Protein AF-A0A354P8D9-F1 (afdb_monomer)

Foldseek 3Di:
DDPVVVVVCVLQVVWPDVVQAWDWDQDPPPRDIDTGTDDSPDPPDCVNCVVVVVVVVVVVVVVDDPDDDDDDDDDDDPVCVPVVPPPPPDD

Secondary structure (DSSP, 8-state):
--HHHHHHHHHHTTTTSTTT-EEEEE-TTT--EEEEEPP---TT-HHHHHHHHHHHHHHHHTT--SS----------GGGTT-TTS-----

Nearest PDB structures (foldseek):
  3jw0-assembly2_D  TM=2.368E-01  e=2.996E+00  Homo sapiens
  4tma-assembly2_J  TM=2.370E-01  e=3.425E+00  Escherichia coli K-12

pLDDT: mean 81.96, std 13.95, range [42.97, 96.0]

Radius of gyration: 22.73 Å; Cα contacts (8 Å, |Δi|>4): 56; chains: 1; bounding box: 45×17×64 Å

Mean predicted aligned error: 11.21 Å

Structure (mmCIF, N/CA/C/O backbone):
data_AF-A0A354P8D9-F1
#
_entry.id   AF-A0A354P8D9-F1
#
loop_
_atom_site.group_PDB
_atom_site.id
_atom_site.type_symbol
_atom_site.label_atom_id
_atom_site.label_alt_id
_atom_site.label_comp_id
_atom_site.label_asym_id
_atom_site.label_entity_id
_atom_site.label_seq_id
_atom_site.pdbx_PDB_ins_code
_atom_site.Cartn_x
_atom_site.Cartn_y
_atom_site.Cartn_z
_atom_site.occupancy
_atom_site.B_iso_or_equiv
_atom_site.auth_seq_id
_atom_site.auth_comp_id
_atom_site.auth_asym_id
_atom_site.auth_atom_id
_atom_site.pdbx_PDB_model_num
ATOM 1 N N . MET A 1 1 ? 20.646 3.600 13.719 1.00 68.56 1 MET A N 1
ATOM 2 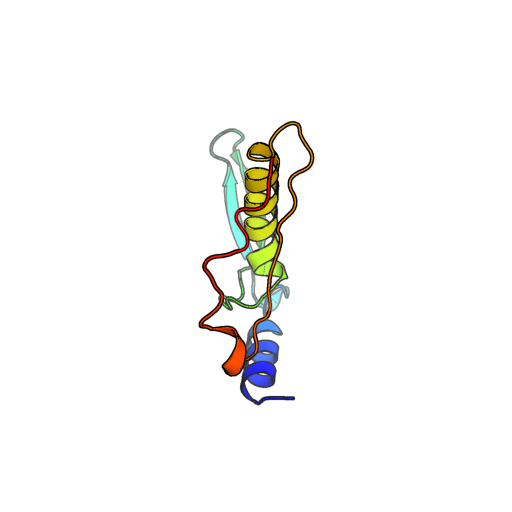C CA . MET A 1 1 ? 19.589 2.962 12.900 1.00 68.56 1 MET A CA 1
ATOM 3 C C . MET A 1 1 ? 19.832 1.456 12.875 1.00 68.56 1 MET A C 1
ATOM 5 O O . MET A 1 1 ? 20.973 1.083 12.624 1.00 68.56 1 MET A O 1
ATOM 9 N N . PRO A 1 2 ? 18.833 0.602 13.169 1.00 89.81 2 PRO A N 1
ATOM 10 C CA . PRO A 1 2 ? 18.989 -0.856 13.146 1.00 89.81 2 PRO A CA 1
ATOM 11 C C . PRO A 1 2 ? 19.409 -1.375 11.762 1.00 89.81 2 PRO A C 1
ATOM 13 O O . PRO A 1 2 ? 18.966 -0.847 10.739 1.00 89.81 2 PRO A O 1
ATOM 16 N N . LEU A 1 3 ? 20.219 -2.438 11.723 1.00 84.75 3 LEU A N 1
ATOM 17 C CA . LEU A 1 3 ? 20.749 -3.012 10.475 1.00 84.75 3 LEU A CA 1
ATOM 18 C C . LEU A 1 3 ? 19.649 -3.423 9.485 1.00 84.75 3 LEU A C 1
ATOM 20 O O . LEU A 1 3 ? 19.796 -3.230 8.280 1.00 84.75 3 LEU A O 1
ATOM 24 N N . ASP A 1 4 ? 18.520 -3.928 9.976 1.00 82.75 4 ASP A N 1
ATOM 25 C CA . ASP A 1 4 ? 17.411 -4.361 9.118 1.00 82.75 4 ASP A CA 1
ATOM 26 C C . ASP A 1 4 ? 16.680 -3.196 8.441 1.00 82.75 4 ASP A C 1
ATOM 28 O O . ASP A 1 4 ? 16.167 -3.341 7.326 1.00 82.75 4 ASP A O 1
ATOM 32 N N . GLN A 1 5 ? 16.689 -2.013 9.062 1.00 84.81 5 GLN A N 1
ATOM 33 C CA . GLN A 1 5 ? 16.171 -0.801 8.429 1.00 84.81 5 GLN A CA 1
ATOM 34 C C . GLN A 1 5 ? 17.105 -0.323 7.314 1.00 84.81 5 GLN A C 1
ATOM 36 O O . GLN A 1 5 ? 16.631 0.002 6.228 1.00 84.81 5 GLN A O 1
ATOM 41 N N . ILE A 1 6 ? 18.426 -0.377 7.526 1.00 88.19 6 ILE A N 1
ATOM 42 C CA . ILE A 1 6 ? 19.423 -0.048 6.490 1.00 88.19 6 ILE A CA 1
ATOM 43 C C . ILE A 1 6 ? 19.260 -0.968 5.275 1.00 88.19 6 ILE A C 1
ATOM 45 O O . ILE A 1 6 ? 19.150 -0.488 4.146 1.00 88.19 6 ILE A O 1
ATOM 49 N N . LYS A 1 7 ? 19.174 -2.286 5.500 1.00 84.25 7 LYS A N 1
ATOM 50 C CA . LYS A 1 7 ? 18.950 -3.275 4.430 1.00 84.25 7 LYS A CA 1
ATOM 51 C C . LYS A 1 7 ? 17.658 -2.995 3.662 1.00 84.25 7 LYS A C 1
ATOM 53 O O . LYS A 1 7 ? 17.643 -3.051 2.436 1.00 84.25 7 LYS A O 1
ATOM 58 N N . THR A 1 8 ? 16.585 -2.657 4.376 1.00 82.56 8 THR A N 1
ATOM 59 C CA . THR A 1 8 ? 15.288 -2.321 3.775 1.00 82.56 8 THR A CA 1
ATOM 60 C C . THR A 1 8 ? 15.384 -1.108 2.852 1.00 82.56 8 THR A C 1
ATOM 62 O O . THR A 1 8 ? 14.905 -1.174 1.720 1.00 82.56 8 THR A O 1
ATOM 65 N N . LEU A 1 9 ? 16.042 -0.033 3.295 1.00 85.81 9 LEU A N 1
ATOM 66 C CA . LEU A 1 9 ? 16.236 1.171 2.483 1.00 85.81 9 LEU A CA 1
ATOM 67 C C . LEU A 1 9 ? 17.063 0.882 1.226 1.00 85.81 9 LEU A C 1
ATOM 69 O O . LEU A 1 9 ? 16.698 1.327 0.138 1.00 85.81 9 LEU A O 1
ATOM 73 N N . TYR A 1 10 ? 18.126 0.086 1.355 1.00 87.56 10 TYR A N 1
ATOM 74 C CA . TYR A 1 10 ? 18.985 -0.272 0.227 1.00 87.56 10 TYR A CA 1
ATOM 75 C C . TYR A 1 10 ? 18.236 -1.091 -0.832 1.00 87.56 10 TYR A C 1
ATOM 77 O O . TYR A 1 10 ? 18.329 -0.801 -2.021 1.00 87.56 10 TYR A O 1
ATOM 85 N N . VAL A 1 11 ? 17.424 -2.063 -0.400 1.00 84.06 11 VAL A N 1
ATOM 86 C CA . VAL A 1 11 ? 16.582 -2.869 -1.301 1.00 84.06 11 VAL A CA 1
ATOM 87 C C . VAL A 1 11 ? 15.495 -2.022 -1.969 1.00 84.06 11 VAL A C 1
ATOM 89 O O . VAL A 1 11 ? 15.117 -2.309 -3.098 1.00 84.06 11 VAL A O 1
ATOM 92 N N . MET A 1 12 ? 14.986 -0.978 -1.310 1.00 86.88 12 MET A N 1
ATOM 93 C CA . MET A 1 12 ? 13.946 -0.108 -1.873 1.00 86.88 12 MET A CA 1
ATOM 94 C C . MET A 1 12 ? 14.483 0.931 -2.867 1.00 86.88 12 MET A C 1
ATOM 96 O O . MET A 1 12 ? 13.782 1.241 -3.828 1.00 86.88 12 MET A O 1
ATOM 100 N N . SER A 1 13 ? 15.701 1.436 -2.654 1.00 86.00 13 SER A N 1
ATOM 101 C CA . SER A 1 13 ? 16.331 2.514 -3.435 1.00 86.00 13 SER A CA 1
ATOM 102 C C . SER A 1 13 ? 16.311 2.336 -4.968 1.00 86.00 13 SER A C 1
ATOM 104 O O . SER A 1 13 ? 15.923 3.278 -5.659 1.00 86.00 13 SER A O 1
ATOM 106 N N . PRO A 1 14 ? 16.657 1.168 -5.550 1.00 86.50 14 PRO A N 1
ATOM 107 C CA . PRO A 1 14 ? 16.737 1.040 -7.007 1.00 86.50 14 PRO A CA 1
ATOM 108 C C . PRO A 1 14 ? 15.368 0.943 -7.701 1.00 86.50 14 PRO A C 1
ATOM 110 O O . PRO A 1 14 ? 15.295 1.058 -8.924 1.00 86.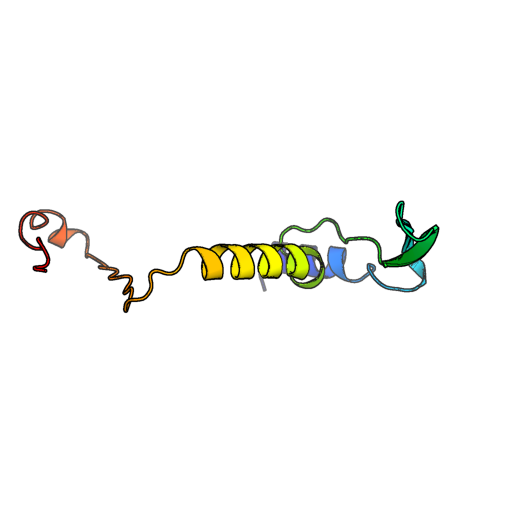50 14 PRO A O 1
ATOM 113 N N . PHE A 1 15 ? 14.276 0.712 -6.968 1.00 86.75 15 PHE A N 1
ATOM 114 C CA . PHE A 1 15 ? 12.951 0.534 -7.564 1.00 86.75 15 PHE A CA 1
ATOM 115 C C . PHE A 1 15 ? 12.291 1.869 -7.919 1.00 86.75 15 PHE A C 1
ATOM 117 O O . PHE A 1 15 ? 12.521 2.887 -7.279 1.00 86.75 15 PHE A O 1
ATOM 124 N N . ARG A 1 16 ? 11.392 1.838 -8.916 1.00 82.69 16 ARG A N 1
ATOM 125 C CA . ARG A 1 16 ? 10.682 3.022 -9.452 1.00 82.69 16 ARG A CA 1
ATOM 126 C C . ARG A 1 16 ? 11.588 4.067 -10.109 1.00 82.69 16 ARG A C 1
ATOM 128 O O . ARG A 1 16 ? 11.196 5.217 -10.256 1.00 82.69 16 ARG A O 1
ATOM 135 N N . THR A 1 17 ? 12.762 3.638 -10.540 1.00 87.00 17 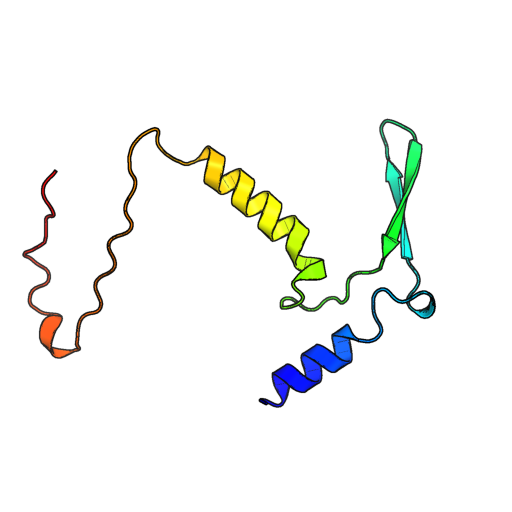THR A N 1
ATOM 136 C CA . THR A 1 17 ? 13.637 4.363 -11.458 1.00 87.00 17 THR A CA 1
ATOM 137 C C . THR A 1 17 ? 13.358 3.914 -12.895 1.00 87.00 17 THR A C 1
ATOM 139 O O . THR A 1 17 ? 12.739 2.868 -13.114 1.00 87.00 17 THR A O 1
ATOM 142 N N . GLU A 1 18 ? 13.830 4.669 -13.887 1.00 84.25 18 GLU A N 1
ATOM 143 C CA . GLU A 1 18 ? 13.720 4.260 -15.295 1.00 84.25 18 GLU A CA 1
ATOM 144 C C . GLU A 1 18 ? 14.431 2.923 -15.563 1.00 84.25 18 GLU A C 1
ATOM 146 O O . GLU A 1 18 ? 13.903 2.067 -16.273 1.00 84.25 18 GLU A O 1
ATOM 151 N N . SER A 1 19 ? 15.582 2.691 -14.920 1.00 86.56 19 SER A N 1
ATOM 152 C CA . SER A 1 19 ? 16.393 1.480 -15.096 1.00 86.56 19 SER A CA 1
ATOM 153 C C . SER A 1 19 ? 15.753 0.215 -14.512 1.00 86.56 19 SER A C 1
ATOM 155 O O . SER A 1 19 ? 15.990 -0.882 -15.017 1.00 86.56 19 SER A O 1
ATOM 157 N N . ALA A 1 20 ? 14.894 0.337 -13.494 1.00 86.12 20 ALA A N 1
ATOM 158 C CA . ALA A 1 20 ? 14.139 -0.798 -12.953 1.00 86.12 20 ALA A CA 1
ATOM 159 C C . ALA A 1 20 ? 13.075 -1.332 -13.936 1.00 86.12 20 ALA A C 1
ATOM 161 O O . ALA A 1 20 ? 12.619 -2.485 -13.833 1.00 86.12 20 ALA A O 1
ATOM 162 N N . GLY A 1 21 ? 12.673 -0.504 -14.901 1.00 89.38 21 GLY A N 1
ATOM 163 C CA . GLY A 1 21 ? 11.601 -0.792 -15.838 1.00 89.38 21 GLY A CA 1
ATOM 164 C C . GLY A 1 21 ? 10.215 -0.800 -15.187 1.00 89.38 21 GLY A C 1
ATOM 165 O O . GLY A 1 21 ? 10.007 -0.436 -14.026 1.00 89.38 21 GLY A O 1
ATOM 166 N N . SER A 1 22 ? 9.227 -1.239 -15.961 1.00 91.44 22 SER A N 1
ATOM 167 C CA . SER A 1 22 ? 7.809 -1.148 -15.602 1.00 91.44 22 SER A CA 1
ATOM 168 C C . SER A 1 22 ? 7.037 -2.386 -16.046 1.00 91.44 22 SER A C 1
ATOM 170 O O . SER A 1 22 ? 7.537 -3.200 -16.822 1.00 91.44 22 SER A O 1
ATOM 172 N N . ILE A 1 23 ? 5.836 -2.544 -15.503 1.00 91.44 23 ILE A N 1
ATOM 173 C CA . ILE A 1 23 ? 4.879 -3.584 -15.868 1.00 91.44 23 ILE A CA 1
ATOM 174 C C . ILE A 1 23 ? 3.788 -2.929 -16.710 1.00 91.44 23 ILE A C 1
ATOM 176 O O . ILE A 1 23 ? 3.265 -1.874 -16.342 1.00 91.44 23 ILE A O 1
ATOM 180 N N . MET A 1 24 ? 3.441 -3.568 -17.825 1.00 94.00 24 MET A N 1
ATOM 181 C CA . MET A 1 24 ? 2.361 -3.135 -18.704 1.00 94.00 24 MET A CA 1
ATOM 182 C C . MET A 1 24 ? 1.108 -3.957 -18.420 1.00 94.00 24 MET A C 1
ATOM 184 O O . MET A 1 24 ? 1.111 -5.177 -18.571 1.00 94.00 24 MET A O 1
ATOM 188 N N . TYR A 1 25 ? 0.027 -3.283 -18.052 1.00 94.12 25 TYR A N 1
ATOM 189 C CA . TYR A 1 25 ? -1.298 -3.873 -17.906 1.00 94.12 25 TYR A CA 1
ATOM 190 C C . TYR A 1 25 ? -2.182 -3.433 -19.067 1.00 94.12 25 TYR A C 1
ATOM 192 O O . TYR A 1 25 ? -2.193 -2.258 -19.434 1.00 94.12 25 TYR A O 1
ATOM 200 N N . ARG A 1 26 ? -2.959 -4.356 -19.633 1.00 96.00 26 ARG A N 1
ATOM 201 C CA . ARG A 1 26 ? -4.023 -4.030 -20.588 1.00 96.00 26 ARG A CA 1
ATOM 202 C C . ARG A 1 26 ? -5.367 -4.175 -19.890 1.00 96.00 26 ARG A C 1
ATOM 204 O O . ARG A 1 26 ? -5.690 -5.249 -19.392 1.00 96.00 26 ARG A O 1
ATOM 211 N N . CYS A 1 27 ? -6.160 -3.108 -19.867 1.00 93.81 27 CYS A N 1
ATOM 212 C CA . CYS A 1 27 ? -7.518 -3.182 -19.343 1.00 93.81 27 CYS A CA 1
ATOM 213 C C . CYS A 1 27 ? -8.385 -4.073 -20.245 1.00 93.81 27 CYS A C 1
ATOM 215 O O . CYS A 1 27 ? -8.493 -3.811 -21.442 1.00 93.81 27 CYS A O 1
ATOM 217 N N . ALA A 1 28 ? -9.050 -5.077 -19.671 1.00 94.75 28 ALA A N 1
ATOM 218 C CA . ALA A 1 28 ? -9.926 -5.976 -20.423 1.00 94.75 28 ALA A CA 1
ATOM 219 C C . ALA A 1 28 ? -11.184 -5.280 -20.984 1.00 94.75 28 ALA A C 1
ATOM 221 O O . ALA A 1 28 ? -11.718 -5.717 -21.994 1.00 94.75 28 ALA A O 1
ATOM 222 N N . LYS A 1 29 ? -11.653 -4.191 -20.353 1.00 96.00 29 LYS A N 1
ATOM 223 C CA . LYS A 1 29 ? -12.897 -3.499 -20.743 1.00 96.00 29 LYS A CA 1
ATOM 224 C C . LYS A 1 29 ? -12.699 -2.433 -21.821 1.00 96.00 29 LYS A C 1
ATOM 226 O O . LYS A 1 29 ? -13.525 -2.315 -22.712 1.00 96.00 29 LYS A O 1
ATOM 231 N N . CYS A 1 30 ? -11.631 -1.639 -21.731 1.00 95.19 30 CYS A N 1
ATOM 232 C CA . CYS A 1 30 ? -11.403 -0.500 -22.633 1.00 95.19 30 CYS A CA 1
ATOM 233 C C . CYS A 1 30 ? -10.109 -0.602 -23.452 1.00 95.19 30 CYS A C 1
ATOM 235 O O . CYS A 1 30 ? -9.717 0.366 -24.095 1.00 95.19 30 CYS A O 1
ATOM 237 N N . ALA A 1 31 ? -9.404 -1.738 -23.387 1.00 94.62 31 ALA A N 1
ATOM 238 C CA . ALA A 1 31 ? -8.133 -2.010 -24.067 1.00 94.62 31 ALA A CA 1
ATOM 239 C C . ALA A 1 31 ? -6.973 -1.035 -23.766 1.00 94.62 31 ALA A C 1
ATOM 241 O O . ALA A 1 31 ? -5.883 -1.208 -24.319 1.00 94.62 31 ALA A O 1
ATOM 242 N N . LYS A 1 32 ? -7.165 -0.058 -22.867 1.00 95.94 32 LYS A N 1
ATOM 243 C CA . LYS A 1 32 ? -6.150 0.923 -22.476 1.00 95.94 32 LYS A CA 1
ATOM 244 C C . LYS A 1 32 ? -4.940 0.228 -21.856 1.00 95.94 32 LYS A C 1
ATOM 246 O O . LYS A 1 32 ? -5.088 -0.634 -20.986 1.00 95.94 32 LYS A O 1
ATOM 251 N N . LEU A 1 33 ? -3.751 0.637 -22.291 1.00 95.56 33 LEU A N 1
ATOM 252 C CA . LEU A 1 33 ? -2.485 0.215 -21.705 1.00 95.56 33 LEU A CA 1
ATOM 253 C C . LEU A 1 33 ? -2.149 1.109 -20.513 1.00 95.56 33 LEU A C 1
ATOM 255 O O . LEU A 1 33 ? -2.284 2.331 -20.578 1.00 95.56 33 LEU A O 1
ATOM 259 N N . GLN A 1 34 ? -1.749 0.495 -19.410 1.00 93.19 34 GLN A N 1
ATOM 260 C CA . GLN A 1 34 ? -1.315 1.165 -18.193 1.00 93.19 34 GLN A CA 1
ATOM 261 C C . GLN A 1 34 ? 0.092 0.693 -17.865 1.00 93.19 34 GLN A C 1
ATOM 263 O O . GLN A 1 34 ? 0.327 -0.499 -17.680 1.00 93.19 34 GLN A O 1
ATOM 268 N N . GLN A 1 35 ? 1.018 1.641 -17.809 1.00 91.81 35 GLN A N 1
ATOM 269 C CA . GLN A 1 35 ? 2.392 1.399 -17.409 1.00 91.81 35 GLN A CA 1
ATOM 270 C C . GLN A 1 35 ? 2.525 1.739 -15.932 1.00 91.81 35 GLN A C 1
ATOM 272 O O . GLN A 1 35 ? 2.231 2.864 -15.528 1.00 91.81 35 GLN A O 1
ATOM 277 N N . VAL A 1 36 ? 2.960 0.779 -15.122 1.00 89.56 36 VAL A N 1
ATOM 278 C CA . VAL A 1 36 ? 3.205 1.011 -13.694 1.00 89.56 36 VAL A CA 1
ATOM 279 C C . VAL A 1 36 ? 4.617 0.577 -13.312 1.00 89.56 36 VAL A C 1
ATOM 281 O O . VAL A 1 36 ? 5.106 -0.437 -13.816 1.00 89.56 36 VAL A O 1
ATOM 284 N N . PRO A 1 37 ? 5.298 1.301 -12.411 1.00 88.50 37 PRO A 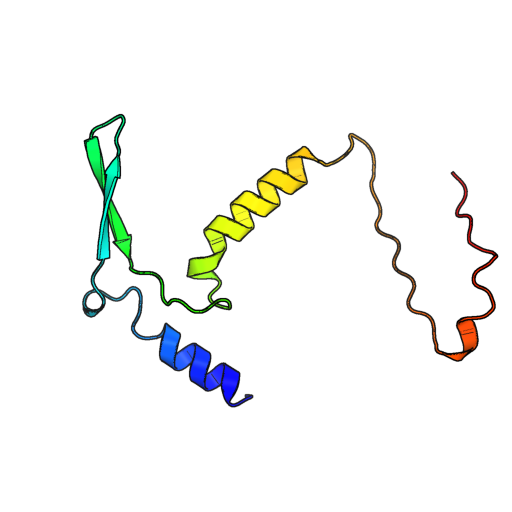N 1
ATOM 285 C CA . PRO A 1 37 ? 6.586 0.862 -11.891 1.00 88.50 37 PRO A CA 1
ATOM 286 C C . PRO A 1 37 ? 6.495 -0.513 -11.222 1.00 88.50 37 PRO A C 1
ATOM 288 O O . PRO A 1 37 ? 5.492 -0.832 -10.577 1.00 88.50 37 PRO A O 1
ATOM 291 N N . LYS A 1 38 ? 7.562 -1.312 -11.319 1.00 88.69 38 LYS A N 1
ATOM 292 C CA . LYS A 1 38 ? 7.651 -2.586 -10.589 1.00 88.69 38 LYS A CA 1
ATOM 293 C C . LYS A 1 38 ? 7.611 -2.351 -9.075 1.00 88.69 38 LYS A C 1
ATOM 295 O O . LYS A 1 38 ? 8.200 -1.399 -8.561 1.00 88.69 38 LYS A O 1
ATOM 300 N N . SER A 1 39 ? 6.944 -3.248 -8.352 1.00 87.19 39 SER A N 1
ATOM 301 C CA . SER A 1 39 ? 6.965 -3.259 -6.887 1.00 87.19 39 SER A CA 1
ATOM 302 C C . SER A 1 39 ? 8.337 -3.680 -6.356 1.00 87.19 39 SER A C 1
ATOM 304 O O . SER A 1 39 ? 8.939 -4.595 -6.910 1.00 87.19 39 SER A O 1
ATOM 306 N N . CYS A 1 40 ? 8.778 -3.107 -5.232 1.00 88.19 40 CYS A N 1
ATOM 307 C CA . CYS A 1 40 ? 10.050 -3.463 -4.587 1.00 88.19 40 CYS A CA 1
ATOM 308 C C . CYS A 1 40 ? 10.020 -4.762 -3.760 1.00 88.19 40 CYS A C 1
ATOM 310 O O . CYS A 1 40 ? 11.027 -5.135 -3.168 1.00 88.19 40 CYS A O 1
ATOM 312 N N . GLY A 1 41 ? 8.862 -5.426 -3.647 1.00 85.12 41 GLY A N 1
ATOM 313 C CA . GLY A 1 41 ? 8.700 -6.687 -2.908 1.00 85.12 41 GLY A CA 1
ATOM 314 C C . GLY A 1 41 ? 8.800 -6.584 -1.378 1.00 85.12 41 GLY A C 1
ATOM 315 O O . GLY A 1 41 ? 8.520 -7.557 -0.685 1.00 85.12 41 GLY A O 1
ATOM 316 N N . ASN A 1 42 ? 9.148 -5.420 -0.820 1.00 87.00 42 ASN A N 1
ATOM 317 C CA . ASN A 1 42 ? 9.272 -5.242 0.625 1.00 87.00 42 ASN A CA 1
ATOM 318 C C . ASN A 1 42 ? 7.914 -4.923 1.279 1.00 87.00 42 ASN A C 1
ATOM 320 O O . ASN A 1 42 ? 7.234 -3.964 0.900 1.00 87.00 42 ASN A O 1
ATOM 324 N N . ARG A 1 43 ? 7.539 -5.695 2.310 1.00 85.19 43 ARG A N 1
ATOM 325 C CA . ARG A 1 43 ? 6.288 -5.511 3.069 1.00 85.19 43 ARG A CA 1
ATOM 326 C C . ARG A 1 43 ? 6.183 -4.158 3.776 1.00 85.19 43 ARG A C 1
ATOM 328 O O . ARG A 1 43 ? 5.077 -3.684 3.979 1.00 85.19 43 ARG A O 1
ATOM 335 N N . HIS A 1 44 ? 7.313 -3.531 4.096 1.00 84.94 44 HIS A N 1
ATOM 336 C CA . HIS A 1 44 ? 7.376 -2.241 4.793 1.00 84.94 44 HIS A CA 1
ATOM 337 C C . HIS A 1 44 ? 7.366 -1.034 3.849 1.00 84.94 44 HIS A C 1
ATOM 3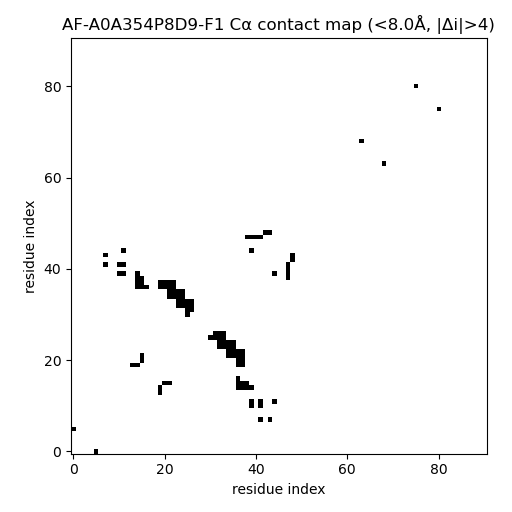39 O O . HIS A 1 44 ? 7.372 0.109 4.297 1.00 84.94 44 HIS A O 1
ATOM 345 N N . CYS A 1 45 ? 7.360 -1.250 2.530 1.00 86.44 45 CYS A N 1
ATOM 346 C CA . CYS A 1 45 ? 7.342 -0.146 1.579 1.00 86.44 45 CYS A CA 1
ATOM 347 C C . CYS A 1 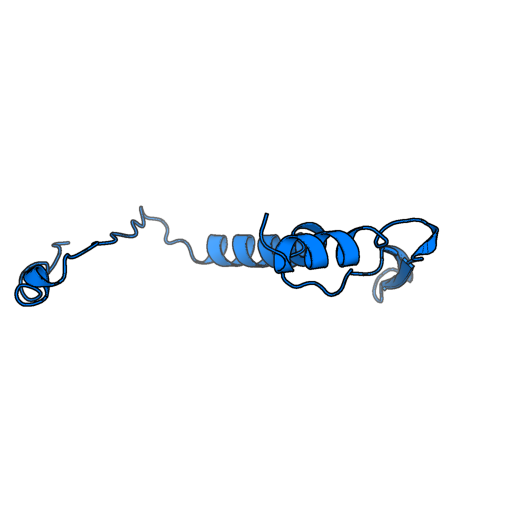45 ? 5.957 0.512 1.526 1.00 86.44 45 CYS A C 1
ATOM 349 O O . CYS A 1 45 ? 5.039 -0.008 0.890 1.00 86.44 45 CYS A O 1
ATOM 351 N N . LEU A 1 46 ? 5.840 1.706 2.109 1.00 84.56 46 LEU A N 1
ATOM 352 C CA . LEU A 1 46 ? 4.604 2.498 2.126 1.00 84.5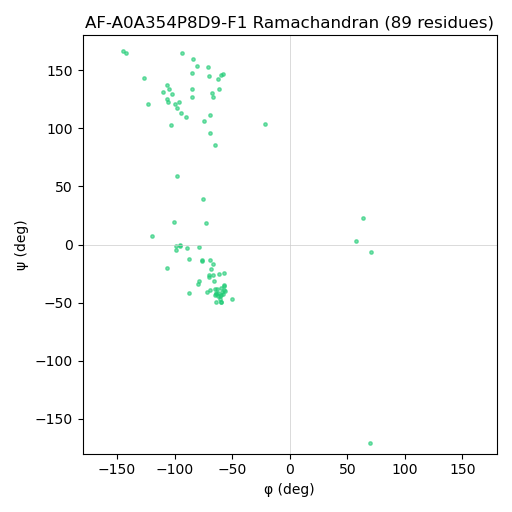6 46 LEU A CA 1
ATOM 353 C C . LEU A 1 46 ? 4.071 2.802 0.719 1.00 84.56 46 LEU A C 1
ATOM 355 O O . LEU A 1 46 ? 2.868 2.777 0.497 1.00 84.56 46 LEU A O 1
ATOM 359 N N . ILE A 1 47 ? 4.954 3.012 -0.262 1.00 86.75 47 ILE A N 1
ATOM 360 C CA . ILE A 1 47 ? 4.537 3.283 -1.646 1.00 86.75 47 ILE A CA 1
ATOM 361 C C . ILE A 1 47 ? 3.918 2.038 -2.298 1.00 86.75 47 ILE A C 1
ATOM 363 O O . ILE A 1 47 ? 2.944 2.144 -3.038 1.00 86.75 47 ILE A O 1
ATOM 367 N N . CYS A 1 48 ? 4.462 0.843 -2.045 1.00 87.50 48 CYS A N 1
ATOM 368 C CA . CYS A 1 48 ? 3.909 -0.395 -2.606 1.00 87.50 48 CYS A CA 1
ATOM 369 C C . CYS A 1 48 ? 2.673 -0.886 -1.840 1.00 87.50 48 CYS A C 1
ATOM 371 O O . CYS A 1 48 ? 1.790 -1.482 -2.450 1.00 87.50 48 CYS A O 1
ATOM 373 N N . GLN A 1 49 ? 2.593 -0.634 -0.531 1.00 88.88 49 GLN A N 1
ATOM 374 C CA . GLN A 1 49 ? 1.439 -1.011 0.294 1.00 88.88 49 GLN A CA 1
ATOM 375 C C . GLN A 1 49 ? 0.324 0.042 0.307 1.00 88.88 49 GLN A C 1
ATOM 377 O O . GLN A 1 49 ? -0.780 -0.266 0.744 1.00 88.88 49 GLN A O 1
ATOM 382 N N . GLY A 1 50 ? 0.576 1.260 -0.182 1.00 89.69 50 GLY A N 1
ATOM 383 C CA . GLY A 1 50 ? -0.362 2.382 -0.085 1.00 89.69 50 GLY A CA 1
ATOM 384 C C . GLY A 1 50 ? -1.731 2.103 -0.705 1.00 89.69 50 GLY A C 1
ATOM 385 O O . GLY A 1 50 ? -2.742 2.449 -0.106 1.00 89.69 50 GLY A O 1
ATOM 386 N N . GLY A 1 51 ? -1.776 1.408 -1.849 1.00 89.62 51 GLY A N 1
ATOM 387 C CA . GLY A 1 51 ? -3.041 0.983 -2.462 1.00 89.62 51 GLY A CA 1
ATOM 388 C C . GLY A 1 51 ? -3.851 0.071 -1.538 1.00 89.62 51 GLY A C 1
ATOM 389 O O . GLY A 1 51 ? -4.993 0.371 -1.228 1.00 89.62 51 GLY A O 1
ATOM 390 N N . LYS A 1 52 ? -3.216 -0.969 -0.982 1.00 88.56 52 LYS A N 1
ATOM 391 C CA . LYS A 1 52 ? -3.874 -1.892 -0.043 1.00 88.56 52 LYS A CA 1
ATOM 392 C C . LYS A 1 52 ? -4.323 -1.201 1.241 1.00 88.56 52 LYS A C 1
ATOM 394 O O . LYS A 1 52 ? -5.377 -1.530 1.770 1.00 88.56 52 LYS A O 1
ATOM 399 N N . ALA A 1 53 ? -3.521 -0.265 1.750 1.00 90.50 53 ALA A N 1
ATOM 400 C CA . ALA A 1 53 ? -3.880 0.519 2.926 1.00 90.50 53 ALA A CA 1
ATOM 401 C C . ALA A 1 53 ? -5.117 1.385 2.654 1.00 90.50 53 ALA A C 1
ATOM 403 O O . ALA A 1 53 ? -6.013 1.444 3.491 1.00 90.50 53 ALA A O 1
ATOM 404 N N . LYS A 1 54 ? -5.192 2.005 1.470 1.00 91.81 54 LYS A N 1
ATOM 405 C CA . LYS A 1 54 ? -6.357 2.780 1.039 1.00 91.81 54 LYS A CA 1
ATOM 406 C C . LYS A 1 54 ? -7.600 1.899 0.895 1.00 91.81 54 LYS A C 1
ATOM 408 O O . LYS A 1 54 ? -8.617 2.219 1.499 1.00 91.81 54 LYS A O 1
ATOM 413 N N . ASP A 1 55 ? -7.495 0.775 0.190 1.00 93.88 55 ASP A N 1
ATOM 414 C CA . ASP A 1 55 ? -8.609 -0.168 0.016 1.00 93.88 55 ASP A CA 1
ATOM 415 C C . ASP A 1 55 ? -9.118 -0.679 1.376 1.00 93.88 55 ASP A C 1
ATOM 417 O O . ASP A 1 55 ? -10.320 -0.782 1.620 1.00 93.88 55 ASP A O 1
ATOM 421 N N . TRP A 1 56 ? -8.197 -0.961 2.305 1.00 92.31 56 TRP A N 1
ATOM 422 C CA . TRP A 1 56 ? -8.543 -1.369 3.664 1.00 92.31 56 TRP A CA 1
ATOM 423 C C . TRP A 1 56 ? -9.262 -0.261 4.442 1.00 92.31 56 TRP A C 1
ATOM 425 O O . TRP A 1 56 ? -10.258 -0.551 5.108 1.00 92.31 56 TRP A O 1
ATOM 435 N N . LEU A 1 57 ? -8.790 0.989 4.353 1.00 92.94 57 LEU A N 1
ATOM 436 C CA . LEU A 1 57 ? -9.421 2.146 4.998 1.00 92.94 57 LEU A CA 1
ATOM 437 C C . LEU A 1 57 ? -10.837 2.389 4.466 1.00 92.94 57 LEU A C 1
ATOM 439 O O . LEU A 1 57 ? -11.754 2.589 5.260 1.00 92.94 57 LEU A O 1
ATOM 443 N N . GLU A 1 58 ? -11.031 2.319 3.148 1.00 94.31 58 GLU A N 1
ATOM 444 C CA . GLU A 1 58 ? -12.355 2.425 2.520 1.00 94.31 58 GLU A CA 1
ATOM 445 C C . GLU A 1 58 ? -13.290 1.312 3.018 1.00 94.31 58 GLU A C 1
ATOM 447 O 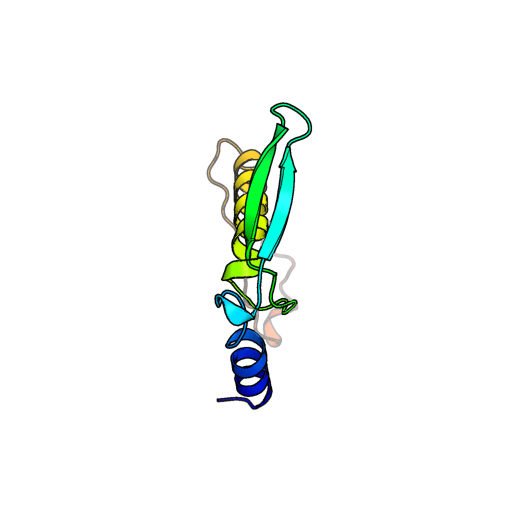O . GLU A 1 58 ? -14.433 1.571 3.406 1.00 94.31 58 GLU A O 1
ATOM 452 N N . GLY A 1 59 ? -12.773 0.083 3.114 1.00 92.38 59 GLY A N 1
ATOM 453 C CA . GLY A 1 59 ? -13.493 -1.044 3.698 1.00 92.38 59 GLY A CA 1
ATOM 454 C C . GLY A 1 59 ? -13.879 -0.819 5.163 1.00 92.38 59 GLY A C 1
ATOM 455 O O . GLY A 1 59 ? -15.022 -1.084 5.533 1.00 92.38 59 GLY A O 1
ATOM 456 N N . GLN A 1 60 ? -12.980 -0.294 6.003 1.00 90.06 60 GLN A N 1
ATOM 457 C CA . GLN A 1 60 ? -13.320 0.018 7.398 1.00 90.06 60 GLN A CA 1
ATOM 458 C C . GLN A 1 60 ? -14.369 1.127 7.500 1.00 90.06 60 GLN A C 1
ATOM 460 O O . GLN A 1 60 ? -15.273 1.015 8.324 1.00 90.06 60 GLN A O 1
ATOM 465 N N . GLY A 1 61 ? -14.301 2.146 6.638 1.00 86.75 61 GLY A N 1
ATOM 466 C CA . GLY A 1 61 ? -15.293 3.222 6.593 1.00 86.75 61 GLY A CA 1
ATOM 467 C C . GLY A 1 61 ? -16.718 2.704 6.383 1.00 86.75 61 GLY A C 1
ATOM 468 O O . GLY A 1 61 ? -17.639 3.146 7.062 1.00 86.75 61 GLY A O 1
ATOM 469 N N . SER A 1 62 ? -16.893 1.695 5.523 1.00 86.44 62 SER A N 1
ATOM 470 C CA . SER A 1 62 ? -18.203 1.061 5.288 1.00 86.44 62 SER A CA 1
ATOM 471 C C . SER A 1 62 ? -18.764 0.285 6.490 1.00 86.44 62 SER A C 1
ATOM 473 O O . SER A 1 62 ? -19.953 -0.021 6.525 1.00 86.44 62 SER A O 1
ATOM 475 N N . ARG A 1 63 ? -17.917 -0.044 7.472 1.00 85.56 63 ARG A N 1
ATOM 476 C CA . ARG A 1 63 ? -18.274 -0.821 8.670 1.00 85.56 63 ARG A CA 1
ATOM 477 C C . ARG A 1 63 ? -18.530 0.063 9.891 1.00 85.56 63 ARG A C 1
ATOM 479 O O . ARG A 1 63 ? -18.827 -0.468 10.959 1.00 85.56 63 ARG A O 1
ATOM 486 N N . LEU A 1 64 ? -18.385 1.382 9.756 1.00 86.94 64 LEU A N 1
ATOM 487 C CA . LEU A 1 64 ? -18.687 2.324 10.828 1.00 86.94 64 LEU A CA 1
ATOM 488 C C . LEU A 1 64 ? -20.196 2.338 11.090 1.00 86.94 64 LEU A C 1
ATOM 490 O O . LEU A 1 64 ? -21.001 2.476 10.170 1.00 86.94 64 LEU A O 1
ATOM 494 N N . LEU A 1 65 ? -20.578 2.198 12.358 1.00 86.75 65 LEU A N 1
ATOM 495 C CA . LEU A 1 65 ? -21.964 2.380 12.777 1.00 86.75 65 LEU A CA 1
ATOM 496 C C . LEU A 1 65 ? -22.333 3.873 12.696 1.00 86.75 65 LEU A C 1
ATOM 498 O O . LEU A 1 65 ? -21.458 4.724 12.868 1.00 86.75 65 LEU A O 1
ATOM 502 N N . PRO A 1 66 ? -23.616 4.227 12.493 1.00 84.31 66 PRO A N 1
ATOM 503 C CA . PRO A 1 66 ? -24.080 5.617 12.486 1.00 84.31 66 PRO A CA 1
ATOM 504 C C . PRO A 1 66 ? -24.169 6.202 13.912 1.00 84.31 66 PRO A C 1
ATOM 506 O O . PRO A 1 66 ? -25.116 6.905 14.255 1.00 84.31 66 PRO A O 1
ATOM 509 N N . CYS A 1 67 ? -23.210 5.874 14.774 1.00 86.25 67 CYS A N 1
ATOM 510 C CA . CYS A 1 67 ? -23.098 6.354 16.144 1.00 86.25 67 CYS A CA 1
ATOM 511 C C . CYS A 1 67 ? -21.619 6.529 16.515 1.00 86.25 67 CYS A C 1
ATOM 513 O O . CYS A 1 67 ? -20.721 6.071 15.808 1.00 86.25 67 CYS A O 1
ATOM 515 N N . ALA A 1 68 ? -21.348 7.214 17.625 1.00 82.81 68 ALA A N 1
ATOM 516 C CA . ALA A 1 68 ? -19.983 7.376 18.103 1.00 82.81 68 ALA A CA 1
ATOM 517 C C . ALA A 1 68 ? -19.433 6.026 18.607 1.00 82.81 68 ALA A C 1
ATOM 519 O O . ALA A 1 68 ? -19.891 5.499 19.618 1.00 82.81 68 ALA A O 1
ATOM 520 N N . CYS A 1 69 ? -18.456 5.462 17.893 1.00 78.25 69 CYS A N 1
ATOM 521 C CA . CYS A 1 69 ? -17.738 4.258 18.306 1.00 78.25 69 CYS A CA 1
ATOM 522 C C . CYS A 1 69 ? -16.414 4.648 18.969 1.00 78.25 69 CYS A C 1
ATOM 524 O O . CYS A 1 69 ? -15.540 5.222 18.319 1.00 78.25 69 CYS A O 1
ATOM 526 N N . PHE A 1 70 ? -16.246 4.303 20.245 1.00 80.31 70 PHE A N 1
ATOM 527 C CA . PHE A 1 70 ? -15.011 4.538 20.991 1.00 80.31 70 PHE A CA 1
ATOM 528 C C . PHE A 1 70 ? -14.308 3.206 21.259 1.00 80.31 70 PHE A C 1
ATOM 530 O O . PHE A 1 70 ? -14.930 2.255 21.727 1.00 80.31 70 PHE A O 1
ATOM 537 N N . MET A 1 71 ? -13.007 3.132 20.971 1.00 81.12 71 MET A N 1
ATOM 538 C CA . MET A 1 71 ? -12.159 2.030 21.425 1.00 81.12 71 MET A CA 1
ATOM 539 C C . MET A 1 71 ? -11.576 2.421 22.782 1.00 81.12 71 MET A C 1
ATOM 541 O O . MET A 1 71 ? -10.756 3.333 22.858 1.00 81.12 71 MET A O 1
ATOM 545 N N . ILE A 1 72 ? -12.023 1.758 23.847 1.00 83.94 72 ILE A N 1
ATOM 546 C CA . ILE A 1 72 ? -11.492 1.968 25.195 1.00 83.94 72 ILE A CA 1
ATOM 547 C C . ILE A 1 72 ? -10.399 0.926 25.429 1.00 83.94 72 ILE A C 1
ATOM 549 O O . ILE A 1 72 ? -10.680 -0.270 25.487 1.00 83.94 72 ILE A O 1
ATOM 553 N N . THR A 1 73 ? -9.153 1.383 25.545 1.00 83.44 73 THR A N 1
ATOM 554 C CA . THR A 1 73 ? -7.996 0.527 25.836 1.00 83.44 73 THR A CA 1
ATOM 555 C C . THR A 1 73 ? -7.554 0.762 27.271 1.00 83.44 73 THR A C 1
ATOM 557 O O . THR A 1 73 ? -7.257 1.895 27.647 1.00 83.44 73 THR A O 1
ATOM 560 N N . PHE A 1 74 ? -7.474 -0.308 28.058 1.00 81.31 74 PHE A N 1
ATOM 561 C CA . PHE A 1 74 ? -6.913 -0.276 29.404 1.00 81.31 74 PHE A CA 1
ATOM 562 C C . PHE A 1 74 ? -5.501 -0.857 29.378 1.00 81.31 74 PHE A C 1
ATOM 564 O O . PHE A 1 74 ? -5.289 -1.956 28.866 1.00 81.31 74 PHE A O 1
ATOM 571 N N . THR A 1 75 ? -4.544 -0.131 29.948 1.00 78.44 75 THR A N 1
ATOM 572 C CA . THR A 1 75 ? -3.195 -0.645 30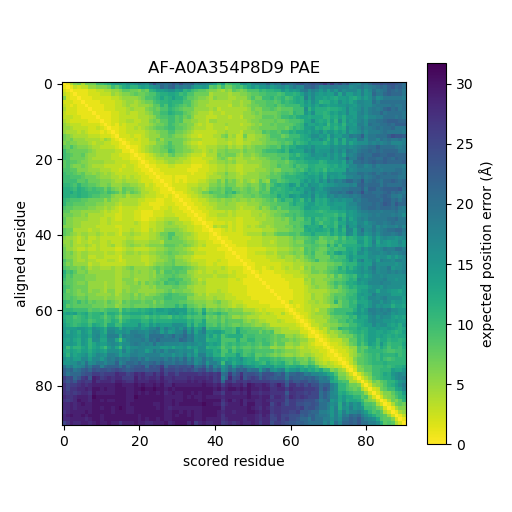.204 1.00 78.44 75 THR A CA 1
ATOM 573 C C . THR A 1 75 ? -3.109 -0.966 31.689 1.00 78.44 75 THR A C 1
ATOM 575 O O . THR A 1 75 ? -3.019 -0.052 32.502 1.00 78.44 75 THR A O 1
ATOM 578 N N . GLY A 1 76 ? -3.200 -2.249 32.042 1.00 78.25 76 GLY A N 1
ATOM 579 C CA . GLY A 1 76 ? -3.032 -2.708 33.423 1.00 78.25 76 GLY A CA 1
ATOM 580 C C . GLY A 1 76 ? -1.561 -2.921 33.768 1.00 78.25 76 GLY A C 1
ATOM 581 O O . GLY A 1 76 ? -0.770 -3.309 32.902 1.00 78.25 76 GLY A O 1
ATOM 582 N N . THR A 1 77 ? -1.193 -2.681 35.026 1.00 74.62 77 THR A N 1
ATOM 583 C CA . THR A 1 77 ? 0.071 -3.184 35.578 1.00 74.62 77 THR A CA 1
ATOM 584 C C . THR A 1 77 ? -0.124 -4.624 36.067 1.00 74.62 77 THR A C 1
ATOM 586 O O . THR A 1 77 ? -1.252 -5.065 36.270 1.00 74.62 77 THR A O 1
ATOM 589 N N . GLU A 1 78 ? 0.952 -5.403 36.212 1.00 66.38 78 GLU A N 1
ATOM 590 C CA . GLU A 1 78 ? 0.878 -6.841 36.547 1.00 66.38 78 GLU A CA 1
ATOM 591 C C . GLU A 1 78 ? 0.121 -7.121 37.865 1.00 66.38 78 GLU A C 1
ATOM 593 O O . GLU A 1 78 ? -0.487 -8.177 38.021 1.00 66.38 78 GLU A O 1
ATOM 598 N N . SER A 1 79 ? 0.069 -6.145 38.779 1.00 62.81 79 SER A N 1
ATOM 599 C CA . SER A 1 79 ? -0.697 -6.202 40.031 1.00 62.81 79 SER A CA 1
ATOM 600 C C . SER A 1 79 ? -2.209 -5.993 39.879 1.00 62.81 79 SER A C 1
ATOM 602 O O . SER A 1 79 ? -2.949 -6.317 40.804 1.00 62.81 79 SER A O 1
ATOM 604 N N . ASP A 1 80 ? -2.683 -5.501 38.732 1.00 58.50 80 ASP A N 1
ATOM 605 C CA . ASP A 1 80 ? -4.096 -5.145 38.506 1.00 58.50 80 ASP A CA 1
ATOM 606 C C . ASP A 1 80 ? -4.894 -6.286 37.838 1.00 58.50 80 ASP A C 1
ATOM 608 O O . ASP A 1 80 ? -6.095 -6.172 37.585 1.00 58.50 80 ASP A O 1
ATOM 612 N N . ALA A 1 81 ? -4.240 -7.418 37.543 1.00 55.16 81 ALA A N 1
ATOM 613 C CA . ALA A 1 81 ? -4.817 -8.532 36.787 1.00 55.16 81 ALA A CA 1
ATOM 614 C C . ALA A 1 81 ? -5.933 -9.305 37.527 1.00 55.16 81 ALA A C 1
ATOM 616 O O . ALA A 1 81 ? -6.652 -10.076 36.894 1.00 55.16 81 ALA A O 1
ATOM 617 N N . MET A 1 82 ? -6.113 -9.105 38.840 1.00 49.25 82 MET A N 1
ATOM 618 C CA . MET A 1 82 ? -7.124 -9.821 39.639 1.00 49.25 82 MET A CA 1
ATOM 619 C C . MET A 1 82 ? -8.426 -9.045 39.901 1.00 49.25 82 MET A C 1
ATOM 621 O O . MET A 1 82 ? -9.368 -9.635 40.426 1.00 49.25 82 MET A O 1
ATOM 625 N N . GLU A 1 83 ? -8.546 -7.777 39.492 1.00 51.75 83 GLU A N 1
ATOM 626 C CA . GLU A 1 83 ? -9.788 -6.990 39.646 1.00 51.75 83 GLU A CA 1
ATOM 627 C C . GLU A 1 83 ? -10.634 -6.901 38.360 1.00 51.75 83 GLU A C 1
ATOM 629 O O . GLU A 1 83 ? -11.523 -6.059 38.228 1.00 51.75 83 GLU A O 1
ATOM 634 N N . GLN A 1 84 ? -10.430 -7.800 37.391 1.00 52.22 84 GLN A N 1
ATOM 635 C CA . GLN A 1 84 ? -11.143 -7.753 36.104 1.00 52.22 84 GLN A CA 1
ATOM 636 C C . GLN A 1 84 ? -12.634 -8.158 36.150 1.00 52.22 84 GLN A C 1
ATOM 638 O O . GLN A 1 84 ? -13.237 -8.407 35.109 1.00 52.22 84 GLN A O 1
ATOM 643 N N . HIS A 1 85 ? -13.276 -8.158 37.320 1.00 50.78 85 HIS A N 1
ATOM 644 C CA . HIS A 1 85 ? -14.723 -8.375 37.439 1.00 50.78 85 HIS A CA 1
ATOM 645 C C . HIS A 1 85 ? -15.573 -7.092 37.499 1.00 50.78 85 HIS A C 1
ATOM 647 O O . HIS A 1 85 ? -16.795 -7.212 37.556 1.00 50.78 85 HIS A O 1
ATOM 653 N N . VAL A 1 86 ? -14.998 -5.879 37.468 1.00 53.56 86 VAL A N 1
ATOM 654 C CA . VAL A 1 86 ? -15.783 -4.662 37.795 1.00 53.56 86 VAL A CA 1
ATOM 655 C C . VAL A 1 86 ? -16.152 -3.753 36.615 1.00 53.56 86 VAL A C 1
ATOM 657 O O . VAL A 1 86 ? -17.141 -3.037 36.713 1.00 53.56 86 VAL A O 1
ATOM 660 N N . PHE A 1 87 ? -15.496 -3.790 35.455 1.00 45.78 87 PHE A N 1
ATOM 661 C CA . PHE A 1 87 ? -15.848 -2.859 34.366 1.00 45.78 87 PHE A CA 1
ATOM 662 C C . PHE A 1 87 ? -16.768 -3.472 33.305 1.00 45.78 87 PHE A C 1
ATOM 664 O O . PHE A 1 87 ? -16.479 -3.472 32.110 1.00 45.78 87 PHE A O 1
ATOM 671 N N . GLN A 1 88 ? -17.942 -3.923 33.757 1.00 48.03 88 GLN A N 1
ATOM 672 C CA . GLN A 1 88 ? -19.152 -3.876 32.937 1.00 48.03 88 GLN A CA 1
ATOM 673 C C . GLN A 1 88 ? -19.467 -2.388 32.719 1.00 48.03 88 GLN A C 1
ATOM 675 O O . GLN A 1 88 ? -20.178 -1.762 33.504 1.00 48.03 88 GLN A O 1
ATOM 680 N N . LEU A 1 89 ? -18.855 -1.782 31.699 1.00 44.69 89 LEU A N 1
ATOM 681 C CA . LEU A 1 89 ? -19.145 -0.406 31.317 1.00 44.69 89 LEU A CA 1
ATOM 682 C C . LEU A 1 89 ? -20.560 -0.365 30.738 1.00 44.69 89 LEU A C 1
ATOM 684 O O . LEU A 1 89 ? -20.795 -0.701 29.580 1.00 44.69 89 LEU A O 1
ATOM 688 N N . LEU A 1 90 ? -21.476 -0.010 31.637 1.00 42.97 90 LEU A N 1
ATOM 689 C CA . LEU A 1 90 ? -22.757 0.644 31.420 1.00 42.97 90 LEU A CA 1
ATOM 690 C C . LEU A 1 90 ? -22.801 1.394 30.081 1.00 42.97 90 LEU A C 1
ATOM 692 O O . LEU A 1 90 ? -22.257 2.492 29.938 1.00 42.97 90 LEU A O 1
ATOM 696 N N . ILE A 1 91 ? -23.492 0.772 29.131 1.00 43.47 91 ILE A N 1
ATOM 697 C CA . ILE A 1 91 ? -24.640 1.397 28.474 1.00 43.47 91 ILE A CA 1
ATOM 698 C C . ILE A 1 91 ? -25.874 0.846 29.188 1.00 43.47 91 ILE A C 1
ATOM 700 O O . ILE A 1 91 ? -25.865 -0.374 29.476 1.00 43.47 91 ILE A O 1
#

Sequence (91 aa):
MPLDQIKTLYVMSPFRTESAGSIMYRCAKCAKLQQVPKSCGNRHCLICQGGKAKDWLEGQGSRLLPCACFMITFTGTESDAMEQHVFQLLI

Solvent-accessible surface area (backbone atoms only — not comparable to full-atom values): 6112 Å² total; per-residue (Å²): 132,61,70,69,57,54,54,50,52,61,62,44,63,64,44,69,38,81,88,59,39,66,45,80,45,67,40,89,88,76,66,48,75,44,80,40,62,48,75,63,86,55,88,83,38,61,82,73,41,43,62,61,53,49,56,49,50,56,54,51,60,75,67,59,65,102,59,94,82,80,89,85,82,84,86,74,58,89,86,54,71,83,63,81,84,67,82,78,75,79,126